Protein AF-A0A4R1F6V7-F1 (afdb_monomer_lite)

Structure (mmCIF, N/CA/C/O backbone):
data_AF-A0A4R1F6V7-F1
#
_entry.id   AF-A0A4R1F6V7-F1
#
loop_
_atom_site.group_PDB
_atom_site.id
_atom_site.type_symbol
_atom_site.label_atom_id
_atom_site.label_alt_id
_atom_site.label_comp_id
_atom_site.label_asym_id
_atom_site.label_entity_id
_atom_site.label_seq_id
_atom_site.pdbx_PDB_ins_code
_atom_site.Cartn_x
_atom_site.Cartn_y
_atom_site.Cartn_z
_atom_site.occupancy
_atom_site.B_iso_or_equiv
_atom_site.auth_seq_id
_atom_site.auth_comp_id
_atom_site.auth_asym_id
_atom_site.auth_atom_id
_atom_site.pdbx_PDB_model_num
ATOM 1 N N . MET A 1 1 ? 15.660 8.273 30.132 1.00 35.09 1 MET A N 1
ATOM 2 C CA . MET A 1 1 ? 15.508 7.240 29.086 1.00 35.09 1 MET A CA 1
ATOM 3 C C . MET A 1 1 ? 15.402 7.976 27.773 1.00 35.09 1 MET A C 1
ATOM 5 O O . MET A 1 1 ? 14.348 8.521 27.477 1.00 35.09 1 MET A O 1
ATOM 9 N N . ASP A 1 2 ? 16.526 8.106 27.080 1.00 32.94 2 ASP A N 1
ATOM 10 C CA . ASP A 1 2 ? 16.601 8.809 25.805 1.00 32.94 2 ASP A CA 1
ATOM 11 C C . ASP A 1 2 ? 16.110 7.841 24.725 1.00 32.94 2 ASP A C 1
ATOM 13 O O . ASP A 1 2 ? 16.781 6.854 24.417 1.00 32.94 2 ASP A O 1
ATOM 17 N N . ALA A 1 3 ? 14.893 8.046 24.222 1.00 36.78 3 ALA A N 1
ATOM 18 C CA . ALA A 1 3 ? 14.417 7.301 23.066 1.00 36.78 3 ALA A CA 1
ATOM 19 C C . ALA A 1 3 ? 15.151 7.880 21.857 1.00 36.78 3 ALA A C 1
ATOM 21 O O . ALA A 1 3 ? 14.709 8.860 21.259 1.00 36.78 3 ALA A O 1
ATOM 22 N N . THR A 1 4 ? 16.319 7.322 21.541 1.00 39.28 4 THR A N 1
ATOM 23 C CA . THR A 1 4 ? 17.057 7.677 20.333 1.00 39.28 4 THR A CA 1
ATOM 24 C C . THR A 1 4 ? 16.122 7.402 19.162 1.00 39.28 4 THR A C 1
ATOM 26 O O . THR A 1 4 ? 15.809 6.250 18.864 1.00 39.28 4 THR A O 1
ATOM 29 N N . CYS A 1 5 ? 15.602 8.469 18.551 1.00 43.75 5 CYS A N 1
ATOM 30 C CA . CYS A 1 5 ? 14.766 8.395 17.363 1.00 43.75 5 CYS A CA 1
ATOM 31 C C . CYS A 1 5 ? 15.636 7.828 16.238 1.00 43.75 5 CYS A C 1
ATOM 33 O O . CYS A 1 5 ? 16.371 8.556 15.569 1.00 43.75 5 CYS A O 1
ATOM 35 N N . ARG A 1 6 ? 15.651 6.499 16.110 1.00 63.41 6 ARG A N 1
ATOM 36 C CA . ARG A 1 6 ? 16.383 5.818 15.053 1.00 63.41 6 ARG A CA 1
ATOM 37 C C . ARG A 1 6 ? 15.652 6.104 13.750 1.00 63.41 6 ARG A C 1
ATOM 39 O O . ARG A 1 6 ? 14.491 5.740 13.590 1.00 63.41 6 ARG A O 1
ATOM 46 N N . ILE A 1 7 ? 16.347 6.773 12.839 1.00 64.31 7 ILE A N 1
ATOM 47 C CA . ILE A 1 7 ? 15.926 6.863 11.446 1.00 64.31 7 ILE A CA 1
ATOM 48 C C . ILE A 1 7 ? 16.080 5.458 10.858 1.00 64.31 7 ILE A C 1
ATOM 50 O O . ILE A 1 7 ? 17.129 4.832 11.018 1.00 64.31 7 ILE A O 1
ATOM 54 N N . PHE A 1 8 ? 15.015 4.959 10.248 1.00 73.00 8 PHE A N 1
ATOM 55 C CA . PHE A 1 8 ? 14.956 3.667 9.587 1.00 73.00 8 PHE A CA 1
ATOM 56 C C . PHE A 1 8 ? 15.413 3.806 8.134 1.00 73.00 8 PHE A C 1
ATOM 58 O O . PHE A 1 8 ? 15.034 4.747 7.429 1.00 73.00 8 PHE A O 1
ATOM 65 N N . GLU A 1 9 ? 16.211 2.846 7.681 1.00 79.94 9 GLU A N 1
ATOM 66 C CA . GLU A 1 9 ? 16.545 2.682 6.272 1.00 79.94 9 GLU A CA 1
ATOM 67 C C . GLU A 1 9 ? 15.402 1.969 5.535 1.00 79.94 9 GLU A C 1
ATOM 69 O O . GLU A 1 9 ? 14.543 1.319 6.135 1.00 79.94 9 GLU A O 1
ATOM 74 N N . LYS A 1 10 ? 15.385 2.049 4.201 1.00 81.00 10 LYS A N 1
ATOM 75 C CA . LYS A 1 10 ? 14.340 1.401 3.382 1.00 81.00 10 LYS A CA 1
ATOM 76 C C . LYS A 1 10 ? 14.256 -0.114 3.616 1.00 81.00 10 LYS A C 1
ATOM 78 O O . LYS A 1 10 ? 13.162 -0.677 3.596 1.00 81.00 10 LYS A O 1
ATOM 83 N N . GLU A 1 11 ? 15.398 -0.750 3.880 1.00 79.88 11 GLU A N 1
ATOM 84 C CA . GLU A 1 11 ? 15.507 -2.182 4.189 1.00 79.88 11 GLU A CA 1
ATOM 85 C C . GLU A 1 11 ? 14.877 -2.538 5.546 1.00 79.88 11 GLU A C 1
ATOM 87 O O . GLU A 1 11 ? 14.295 -3.613 5.708 1.00 79.88 11 GLU A O 1
ATOM 92 N N . ASP A 1 12 ? 14.910 -1.619 6.518 1.00 82.75 12 ASP A N 1
ATOM 93 C CA . ASP A 1 12 ? 14.277 -1.837 7.821 1.00 82.75 12 ASP A CA 1
ATOM 94 C C . ASP A 1 12 ? 12.752 -1.980 7.678 1.00 82.75 12 ASP A C 1
ATOM 96 O O . ASP A 1 12 ? 12.123 -2.744 8.414 1.00 82.75 12 ASP A O 1
ATOM 100 N N . ILE A 1 13 ? 12.146 -1.303 6.694 1.00 81.94 13 ILE A N 1
ATOM 101 C CA . ILE A 1 13 ? 10.714 -1.430 6.388 1.00 81.94 13 ILE A CA 1
ATOM 102 C C . ILE A 1 13 ? 10.394 -2.802 5.798 1.00 81.94 13 ILE A C 1
ATOM 104 O O . ILE A 1 13 ? 9.411 -3.420 6.202 1.00 81.94 13 ILE A O 1
ATOM 108 N N . ILE A 1 14 ? 11.238 -3.320 4.904 1.00 81.81 14 ILE A N 1
ATOM 109 C CA . ILE A 1 14 ? 11.067 -4.660 4.321 1.00 81.81 14 ILE A CA 1
ATOM 110 C C . ILE A 1 14 ? 11.144 -5.727 5.421 1.00 81.81 14 ILE A C 1
ATOM 112 O O . ILE A 1 14 ? 10.286 -6.611 5.502 1.00 81.81 14 ILE A O 1
ATOM 116 N N . ASN A 1 15 ? 12.117 -5.607 6.326 1.00 83.19 15 ASN A N 1
ATOM 117 C CA . ASN A 1 15 ? 12.223 -6.489 7.487 1.00 83.19 15 ASN A CA 1
ATOM 118 C C . ASN A 1 15 ? 11.015 -6.357 8.422 1.00 83.19 15 ASN A C 1
ATOM 120 O O . ASN A 1 15 ? 10.478 -7.366 8.877 1.00 83.19 15 ASN A O 1
ATOM 124 N N . THR A 1 16 ? 10.537 -5.133 8.658 1.00 82.44 16 THR A N 1
ATOM 125 C CA . THR A 1 16 ? 9.336 -4.884 9.466 1.00 82.44 16 THR A CA 1
ATOM 126 C C . THR A 1 16 ? 8.110 -5.555 8.855 1.00 82.44 16 THR A C 1
ATOM 128 O O . THR A 1 16 ? 7.382 -6.230 9.576 1.00 82.44 16 THR A O 1
ATOM 131 N N . ILE A 1 17 ? 7.910 -5.447 7.538 1.00 83.06 17 ILE A N 1
ATOM 132 C CA . ILE A 1 17 ? 6.831 -6.135 6.814 1.00 83.06 17 ILE A CA 1
ATOM 133 C C . ILE A 1 17 ? 6.923 -7.647 7.033 1.00 83.06 17 ILE A C 1
ATOM 135 O O . ILE A 1 17 ? 5.930 -8.272 7.399 1.00 83.06 17 ILE A O 1
ATOM 139 N N . ARG A 1 18 ? 8.116 -8.233 6.864 1.00 83.06 18 ARG A N 1
ATOM 140 C CA . ARG A 1 18 ? 8.338 -9.675 7.040 1.00 83.06 18 ARG A CA 1
ATOM 141 C C . ARG A 1 18 ? 8.042 -10.154 8.463 1.00 83.06 18 ARG A C 1
ATOM 143 O O . ARG A 1 18 ? 7.567 -11.274 8.637 1.00 83.06 18 ARG A O 1
ATOM 150 N N . LEU A 1 19 ? 8.380 -9.358 9.475 1.00 83.88 19 LEU A N 1
ATOM 151 C CA . LEU A 1 19 ? 8.118 -9.694 10.876 1.00 83.88 19 LEU A CA 1
ATOM 152 C C . LEU A 1 19 ? 6.629 -9.531 11.205 1.00 83.88 19 LEU A C 1
ATOM 154 O O . LEU A 1 19 ? 6.020 -10.435 11.769 1.00 83.88 19 LEU A O 1
ATOM 158 N N . LYS A 1 20 ? 6.024 -8.412 10.793 1.00 80.12 20 LYS A N 1
ATOM 159 C CA . LYS A 1 20 ? 4.621 -8.078 11.068 1.00 80.12 20 LYS A CA 1
ATOM 160 C C . LYS A 1 20 ? 3.625 -8.978 10.350 1.00 80.12 20 LYS A C 1
ATOM 162 O O . LYS A 1 20 ? 2.519 -9.154 10.847 1.00 80.12 20 LYS A O 1
ATOM 167 N N . SER A 1 21 ? 3.984 -9.552 9.206 1.00 76.25 21 SER A N 1
ATOM 168 C CA . SER A 1 21 ? 3.109 -10.484 8.490 1.00 76.25 21 SER A CA 1
ATOM 169 C C . SER A 1 21 ? 2.986 -11.853 9.163 1.00 76.25 21 SER A C 1
ATOM 171 O O . SER A 1 21 ? 2.119 -12.627 8.787 1.00 76.25 21 SER A O 1
ATOM 173 N N . GLN A 1 22 ? 3.854 -12.168 10.131 1.00 76.75 22 GLN A N 1
ATOM 174 C CA . GLN A 1 22 ? 3.782 -13.405 10.920 1.00 76.75 22 GLN A CA 1
ATOM 175 C C . GLN A 1 22 ? 2.883 -13.260 12.160 1.00 76.75 22 GLN A C 1
ATOM 177 O O . GLN A 1 22 ? 2.571 -14.252 12.816 1.00 76.75 22 GLN A O 1
ATOM 182 N N . GLU A 1 23 ? 2.486 -12.032 12.506 1.00 76.75 23 GLU A N 1
ATOM 183 C CA . GLU A 1 23 ? 1.484 -11.762 13.540 1.00 76.75 23 GLU A CA 1
ATOM 184 C C . GLU A 1 23 ? 0.069 -12.050 12.999 1.00 76.75 23 GLU A C 1
ATOM 186 O O . GLU A 1 23 ? -0.117 -12.339 11.817 1.00 76.75 23 GLU A O 1
ATOM 191 N N . ALA A 1 24 ? -0.962 -11.957 13.848 1.00 73.19 24 ALA A N 1
ATOM 192 C CA . ALA A 1 24 ? -2.345 -12.058 13.382 1.00 73.19 24 ALA A CA 1
ATOM 193 C C . ALA A 1 24 ? -2.593 -11.044 12.250 1.00 73.19 24 ALA A C 1
ATOM 195 O O . ALA A 1 24 ? -2.463 -9.838 12.465 1.00 73.19 24 ALA A O 1
ATOM 196 N N . VAL A 1 25 ? -2.964 -11.533 11.062 1.00 75.12 25 VAL A N 1
ATOM 197 C CA . VAL A 1 25 ? -3.042 -10.742 9.820 1.00 75.12 25 VAL A CA 1
ATOM 198 C C . VAL A 1 25 ? -3.883 -9.471 9.984 1.00 75.12 25 VAL A C 1
ATOM 200 O O . VAL A 1 25 ? -3.504 -8.408 9.497 1.00 75.12 25 VAL A O 1
ATOM 203 N N . SER A 1 26 ? -4.974 -9.542 10.754 1.00 71.19 26 SER A N 1
ATOM 204 C CA . SER A 1 26 ? -5.857 -8.407 11.064 1.00 71.19 26 SER A CA 1
ATOM 205 C C . SER A 1 26 ? -5.175 -7.243 11.797 1.00 71.19 26 SER A C 1
ATOM 207 O O . SER A 1 26 ? -5.703 -6.135 11.800 1.00 71.19 26 SER A O 1
ATOM 209 N N . ASN A 1 27 ? -4.019 -7.483 12.418 1.00 76.38 27 ASN A N 1
ATOM 210 C CA . ASN A 1 27 ? -3.252 -6.498 13.181 1.00 76.38 27 ASN A CA 1
ATOM 211 C C . ASN A 1 27 ? -2.012 -6.003 12.421 1.00 76.38 27 ASN A C 1
ATOM 213 O O . ASN A 1 27 ? -1.231 -5.222 12.967 1.00 76.38 27 ASN A O 1
ATOM 217 N N . CYS A 1 28 ? -1.810 -6.442 11.174 1.00 81.31 28 CYS A N 1
ATOM 218 C CA . CYS A 1 28 ? -0.660 -6.033 10.383 1.00 81.31 28 CYS A CA 1
ATOM 219 C C . CYS A 1 28 ? -0.801 -4.559 9.975 1.00 81.31 28 CYS A C 1
ATOM 221 O O . CYS A 1 28 ? -1.597 -4.216 9.098 1.00 81.31 28 CYS A O 1
ATOM 223 N N . GLN A 1 29 ? -0.037 -3.690 10.640 1.00 85.81 29 GLN A N 1
ATOM 224 C CA . GLN A 1 29 ? 0.059 -2.264 10.340 1.00 85.81 29 GLN A CA 1
ATOM 225 C C . GLN A 1 29 ? 1.533 -1.853 10.321 1.00 85.81 29 GLN A C 1
ATOM 227 O O . GLN A 1 29 ? 2.265 -2.094 11.284 1.00 85.81 29 GLN A O 1
ATOM 232 N N . ILE A 1 30 ? 1.971 -1.223 9.232 1.00 89.81 30 ILE A N 1
ATOM 233 C CA . ILE A 1 30 ? 3.326 -0.685 9.082 1.00 89.81 30 ILE A CA 1
ATOM 234 C C . ILE A 1 30 ? 3.232 0.818 8.844 1.00 89.81 30 ILE A C 1
ATOM 236 O O . ILE A 1 30 ? 2.652 1.264 7.856 1.00 89.81 30 ILE A O 1
ATOM 240 N N . LEU A 1 31 ? 3.826 1.603 9.743 1.00 90.44 31 LEU A N 1
ATOM 241 C CA . LEU A 1 31 ? 3.921 3.051 9.592 1.00 90.44 31 LEU A CA 1
ATOM 242 C C . LEU A 1 31 ? 5.027 3.409 8.595 1.00 90.44 31 LEU A C 1
ATOM 244 O O . LEU A 1 31 ? 6.194 3.089 8.807 1.00 90.44 31 LEU A O 1
ATOM 248 N N . ILE A 1 32 ? 4.663 4.152 7.556 1.00 90.12 32 ILE A N 1
ATOM 249 C CA . ILE A 1 32 ? 5.593 4.821 6.651 1.00 90.12 32 ILE A CA 1
ATOM 250 C C . ILE A 1 32 ? 5.531 6.310 6.968 1.00 90.12 32 ILE A C 1
ATOM 252 O O . ILE A 1 32 ? 4.526 6.975 6.705 1.00 90.12 32 ILE A O 1
ATOM 256 N N . SER A 1 33 ? 6.618 6.835 7.527 1.00 89.31 33 SER A N 1
ATOM 257 C CA . SER A 1 33 ? 6.716 8.243 7.896 1.00 89.31 33 SER A CA 1
ATOM 258 C C . SER A 1 33 ? 8.007 8.851 7.371 1.00 89.31 33 SER A C 1
ATOM 260 O O . SER A 1 33 ? 9.088 8.346 7.663 1.00 89.31 33 SER A O 1
ATOM 262 N N . ALA A 1 34 ? 7.913 9.979 6.671 1.00 86.75 34 ALA A N 1
ATOM 263 C CA . ALA A 1 34 ? 9.064 10.762 6.220 1.00 86.75 34 ALA A CA 1
ATOM 264 C C . ALA A 1 34 ? 9.888 11.33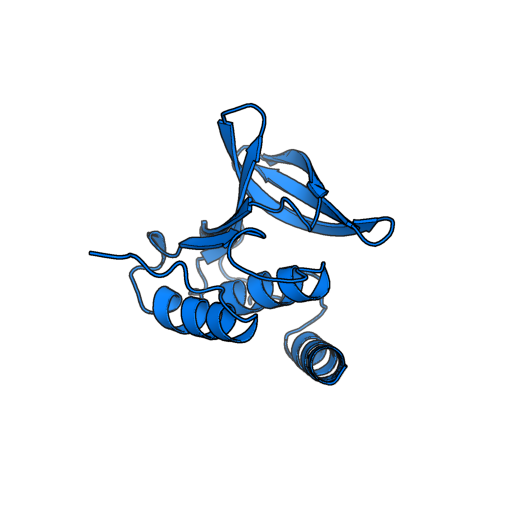9 7.388 1.00 86.75 34 ALA A C 1
ATOM 266 O O . ALA A 1 34 ? 11.045 11.712 7.219 1.00 86.75 34 ALA A O 1
ATOM 267 N N . LYS A 1 35 ? 9.318 11.362 8.603 1.00 86.56 35 LYS A N 1
ATOM 268 C CA . LYS A 1 35 ? 10.056 11.665 9.842 1.00 86.56 35 LYS A CA 1
ATOM 269 C C . LYS A 1 35 ? 11.005 10.540 10.256 1.00 86.56 35 LYS A C 1
ATOM 271 O O . LYS A 1 35 ? 11.958 10.786 10.985 1.00 86.56 35 LYS A O 1
ATOM 276 N N . LEU A 1 36 ? 10.703 9.316 9.833 1.00 84.06 36 LEU A N 1
ATOM 277 C CA . LEU A 1 36 ? 11.407 8.100 10.217 1.00 84.06 36 LEU A CA 1
ATOM 278 C C . LEU A 1 36 ? 12.251 7.534 9.073 1.00 84.06 36 LEU A C 1
ATOM 280 O O . LEU A 1 36 ? 13.237 6.874 9.357 1.00 84.06 36 LEU A O 1
ATOM 284 N N . ILE A 1 37 ? 11.894 7.792 7.812 1.00 84.44 37 ILE A N 1
ATOM 285 C CA . ILE A 1 37 ? 12.539 7.218 6.624 1.00 84.44 37 ILE A CA 1
ATOM 286 C C . ILE A 1 37 ? 12.964 8.352 5.692 1.00 84.44 37 ILE A C 1
ATOM 288 O O . ILE A 1 37 ? 12.150 9.196 5.309 1.00 84.44 37 ILE A O 1
ATOM 292 N N . LYS A 1 38 ? 14.238 8.370 5.293 1.00 78.81 38 LYS A N 1
ATOM 293 C CA . LYS A 1 38 ? 14.770 9.398 4.388 1.00 78.81 38 LYS A CA 1
ATOM 294 C C . LYS A 1 38 ? 14.435 9.098 2.925 1.00 78.81 38 LYS A C 1
ATOM 296 O O . LYS A 1 38 ? 14.490 7.953 2.489 1.00 78.81 38 LYS A O 1
ATOM 301 N N . ASN A 1 39 ? 14.182 10.160 2.155 1.00 80.75 39 ASN A N 1
ATOM 302 C CA . ASN A 1 39 ? 14.103 10.139 0.686 1.00 80.75 39 ASN A CA 1
ATOM 303 C C . ASN A 1 39 ? 13.122 9.099 0.113 1.00 80.75 39 ASN A C 1
ATOM 305 O O . ASN A 1 39 ? 13.444 8.400 -0.850 1.00 80.75 39 ASN A O 1
ATOM 309 N N . ILE A 1 40 ? 11.929 9.007 0.708 1.00 85.56 40 ILE A N 1
ATOM 310 C CA . ILE A 1 40 ? 10.852 8.150 0.205 1.00 85.56 40 ILE A CA 1
ATOM 311 C C . ILE A 1 40 ? 10.445 8.617 -1.198 1.00 85.56 40 ILE A C 1
ATOM 313 O O . ILE A 1 40 ? 10.141 9.792 -1.403 1.00 85.56 40 ILE A O 1
ATOM 317 N N . ASN A 1 41 ? 10.388 7.695 -2.153 1.00 83.94 41 ASN A N 1
ATOM 318 C CA . ASN A 1 41 ? 9.844 7.932 -3.487 1.00 83.94 41 ASN A CA 1
ATOM 319 C C . ASN A 1 41 ? 8.677 6.972 -3.799 1.00 83.94 41 ASN A C 1
ATOM 321 O O . ASN A 1 41 ? 8.290 6.132 -2.986 1.00 83.94 41 ASN A O 1
ATOM 325 N N . ASN A 1 42 ? 8.073 7.113 -4.979 1.00 83.12 42 ASN A N 1
ATOM 326 C CA . ASN A 1 42 ? 6.949 6.271 -5.396 1.00 83.12 42 ASN A CA 1
ATOM 327 C C . ASN A 1 42 ? 7.338 4.793 -5.562 1.00 83.12 42 ASN A C 1
ATOM 329 O O . ASN A 1 42 ? 6.534 3.922 -5.241 1.00 83.12 42 ASN A O 1
ATOM 333 N N . THR A 1 43 ? 8.548 4.511 -6.048 1.00 87.00 43 THR A N 1
ATOM 334 C CA . THR A 1 43 ? 9.053 3.145 -6.217 1.00 87.00 43 THR A CA 1
ATOM 335 C C . THR A 1 43 ? 9.143 2.431 -4.875 1.00 87.00 43 THR A C 1
ATOM 337 O O . THR A 1 43 ? 8.694 1.293 -4.772 1.00 87.00 43 THR A O 1
ATOM 340 N N . ASP A 1 44 ? 9.628 3.113 -3.834 1.00 88.94 44 ASP A N 1
ATOM 341 C CA . ASP A 1 44 ? 9.699 2.561 -2.478 1.00 88.94 44 ASP A CA 1
ATOM 342 C C . ASP A 1 44 ? 8.306 2.175 -1.970 1.00 88.94 44 ASP A C 1
ATOM 344 O O . ASP A 1 44 ? 8.082 1.051 -1.526 1.00 88.94 44 ASP A O 1
ATOM 348 N N . VAL A 1 45 ? 7.336 3.083 -2.115 1.00 90.12 45 VAL A N 1
ATOM 349 C CA . VAL A 1 45 ? 5.952 2.852 -1.683 1.00 90.12 45 VAL A CA 1
ATOM 350 C C . VAL A 1 45 ? 5.330 1.669 -2.428 1.00 90.12 45 VAL A C 1
ATOM 352 O O . VAL A 1 45 ? 4.722 0.805 -1.799 1.00 90.12 45 VAL A O 1
ATOM 355 N N . VAL A 1 46 ? 5.518 1.579 -3.748 1.00 91.50 46 VAL A N 1
ATOM 356 C CA . VAL A 1 46 ? 5.029 0.449 -4.559 1.00 91.50 46 VAL A CA 1
ATOM 357 C C . VAL A 1 46 ? 5.697 -0.866 -4.153 1.00 91.50 46 VAL A C 1
ATOM 359 O O . VAL A 1 46 ? 5.031 -1.905 -4.122 1.00 91.50 46 VAL A O 1
ATOM 362 N N . VAL A 1 47 ? 6.991 -0.843 -3.822 1.00 91.81 47 VAL A N 1
ATOM 363 C CA . VAL A 1 47 ? 7.706 -2.017 -3.313 1.00 91.81 47 VAL A CA 1
ATOM 364 C C . VAL A 1 47 ? 7.112 -2.469 -1.985 1.00 91.81 47 VAL A C 1
ATOM 366 O O . VAL A 1 47 ? 6.753 -3.638 -1.874 1.00 91.81 47 VAL A O 1
ATOM 369 N N . TRP A 1 48 ? 6.941 -1.564 -1.021 1.00 93.06 48 TRP A N 1
ATOM 370 C CA . TRP A 1 48 ? 6.411 -1.897 0.303 1.00 93.06 48 TRP A CA 1
ATOM 371 C C . TRP A 1 48 ? 4.959 -2.384 0.258 1.00 93.06 48 TRP A C 1
ATOM 373 O O . TRP A 1 48 ? 4.612 -3.327 0.966 1.00 93.06 48 TRP A O 1
ATOM 383 N N . ILE A 1 49 ? 4.122 -1.805 -0.611 1.00 93.94 49 ILE A N 1
ATOM 384 C CA . I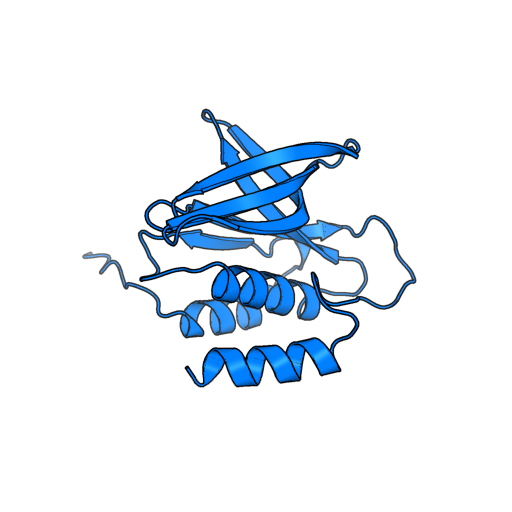LE A 1 49 ? 2.752 -2.287 -0.850 1.00 93.94 49 ILE A CA 1
ATOM 385 C C . ILE A 1 49 ? 2.773 -3.726 -1.352 1.00 93.94 49 ILE A C 1
ATOM 387 O O . ILE A 1 49 ? 2.047 -4.561 -0.826 1.00 93.94 49 ILE A O 1
ATOM 391 N N . ASN A 1 50 ? 3.595 -4.025 -2.360 1.00 94.56 50 ASN A N 1
ATOM 392 C CA . ASN A 1 50 ? 3.655 -5.362 -2.945 1.00 94.56 50 ASN A CA 1
ATOM 393 C C . ASN A 1 50 ? 4.286 -6.393 -2.005 1.00 94.56 50 ASN A C 1
ATOM 395 O O . ASN A 1 50 ? 3.830 -7.535 -1.967 1.00 94.56 50 ASN A O 1
ATOM 399 N N . ASP A 1 51 ? 5.291 -5.997 -1.224 1.00 92.44 51 ASP A N 1
ATOM 400 C CA . ASP A 1 51 ? 5.899 -6.859 -0.213 1.00 92.44 51 ASP A CA 1
ATOM 401 C C . ASP A 1 51 ? 4.903 -7.205 0.894 1.00 92.44 51 ASP A C 1
ATOM 403 O O . ASP A 1 51 ? 4.809 -8.374 1.268 1.00 92.44 51 ASP A O 1
ATOM 407 N N . LEU A 1 52 ? 4.109 -6.232 1.358 1.00 93.25 52 LEU A N 1
ATOM 408 C CA . LEU A 1 52 ? 3.003 -6.511 2.270 1.00 93.25 52 LEU A CA 1
ATOM 409 C C . LEU A 1 52 ? 1.941 -7.377 1.584 1.00 93.25 52 LEU A C 1
ATOM 411 O O . LEU A 1 52 ? 1.552 -8.407 2.110 1.00 93.25 52 LEU A O 1
ATOM 415 N N . HIS A 1 53 ? 1.491 -7.014 0.383 1.00 93.38 53 HIS A N 1
ATOM 416 C CA . HIS A 1 53 ? 0.434 -7.745 -0.322 1.00 93.38 53 HIS A CA 1
ATOM 417 C C . HIS A 1 53 ? 0.759 -9.237 -0.481 1.00 93.38 53 HIS A C 1
ATOM 419 O O . HIS A 1 53 ? -0.111 -10.094 -0.293 1.00 93.38 53 HIS A O 1
ATOM 425 N N . LYS A 1 54 ? 2.026 -9.529 -0.792 1.00 92.44 54 LYS A N 1
ATOM 426 C CA . LYS A 1 54 ? 2.561 -10.880 -0.943 1.00 92.44 54 LYS A CA 1
ATOM 427 C C . LYS A 1 54 ? 2.714 -11.627 0.380 1.00 92.44 54 LYS A C 1
ATOM 429 O O . LYS A 1 54 ? 2.629 -12.849 0.376 1.00 92.44 54 LYS A O 1
ATOM 434 N N . SER A 1 55 ? 3.010 -10.924 1.472 1.00 90.38 55 SER A N 1
ATOM 435 C CA . SER A 1 55 ? 3.225 -11.549 2.779 1.00 90.38 55 SER A CA 1
ATOM 436 C C . SER A 1 55 ? 1.925 -11.903 3.503 1.00 90.38 55 SER A C 1
ATOM 438 O O . SER A 1 55 ? 1.954 -12.714 4.422 1.00 90.38 55 SER A O 1
ATOM 440 N N . LEU A 1 56 ? 0.803 -11.313 3.086 1.00 90.88 56 LEU A N 1
ATOM 441 C CA . LEU A 1 56 ? -0.533 -11.605 3.600 1.00 90.88 56 LEU A CA 1
ATOM 442 C C . LEU A 1 56 ? -1.097 -12.919 3.031 1.00 90.88 56 LEU A C 1
ATOM 444 O O . LEU A 1 56 ? -0.816 -13.279 1.885 1.00 90.88 56 LEU A O 1
ATOM 448 N N . ASP A 1 57 ? -2.007 -13.549 3.772 1.00 89.88 57 ASP A N 1
ATOM 449 C CA . ASP A 1 57 ? -2.775 -14.718 3.319 1.00 89.88 57 ASP A CA 1
ATOM 450 C C . ASP A 1 57 ? -3.753 -14.382 2.184 1.00 89.88 57 ASP A C 1
ATOM 452 O O . ASP A 1 57 ? -4.100 -13.217 1.963 1.00 89.88 57 ASP A O 1
ATOM 456 N N . ASP A 1 58 ? -4.238 -15.407 1.479 1.00 89.06 58 ASP A N 1
ATOM 457 C CA . ASP A 1 58 ? -5.077 -15.277 0.279 1.00 89.06 58 ASP A CA 1
ATOM 458 C C . ASP A 1 58 ? -6.400 -14.533 0.480 1.00 89.06 58 ASP A C 1
ATOM 460 O O . ASP A 1 58 ? -6.954 -14.059 -0.509 1.00 89.06 58 ASP A O 1
ATOM 464 N N . ASP A 1 59 ? -6.860 -14.355 1.718 1.00 90.44 59 ASP A N 1
ATOM 465 C CA . ASP A 1 59 ? -8.072 -13.603 2.068 1.00 90.44 59 ASP A CA 1
ATOM 466 C C . ASP A 1 59 ? -7.830 -12.103 2.289 1.00 90.44 59 ASP A C 1
ATOM 468 O O . ASP A 1 59 ? -8.786 -11.344 2.457 1.00 90.44 59 ASP A O 1
ATOM 472 N N . TYR A 1 60 ? -6.571 -11.655 2.292 1.00 92.19 60 TYR A N 1
ATOM 473 C CA . TYR A 1 60 ? -6.196 -10.275 2.603 1.00 92.19 60 TYR A CA 1
ATOM 474 C C . TYR A 1 60 ? -5.377 -9.617 1.492 1.00 92.19 60 TYR A C 1
ATOM 476 O O . TYR A 1 60 ? -4.613 -10.262 0.780 1.00 92.19 60 TYR A O 1
ATOM 484 N N . GLU A 1 61 ? -5.526 -8.307 1.338 1.00 93.06 61 GLU A N 1
ATOM 485 C CA . GLU A 1 61 ? -4.745 -7.467 0.437 1.00 93.06 61 GLU A CA 1
ATOM 486 C C . GLU A 1 61 ? -4.180 -6.242 1.157 1.00 93.06 61 GLU A C 1
ATOM 488 O O . GLU A 1 61 ? -4.609 -5.892 2.256 1.00 93.06 61 GLU A O 1
ATOM 493 N N . ALA A 1 62 ? -3.181 -5.602 0.547 1.00 94.44 62 ALA A N 1
ATOM 494 C CA . ALA A 1 62 ? -2.573 -4.414 1.119 1.00 94.44 62 ALA A CA 1
ATOM 495 C C . ALA A 1 62 ? -3.484 -3.211 0.853 1.00 94.44 62 ALA A C 1
ATOM 497 O O . ALA A 1 62 ? -3.829 -2.915 -0.291 1.00 94.44 62 ALA A O 1
ATOM 498 N N . GLY A 1 63 ? -3.852 -2.513 1.918 1.00 95.44 63 GLY A N 1
ATOM 499 C CA . GLY A 1 63 ? -4.530 -1.228 1.878 1.00 95.44 63 GLY A CA 1
ATOM 500 C C . GLY A 1 63 ? -3.660 -0.116 2.440 1.00 95.44 63 GLY A C 1
ATOM 501 O O . GLY A 1 63 ? -2.571 -0.348 2.974 1.00 95.44 63 GLY A O 1
ATOM 502 N N . ILE A 1 64 ? -4.177 1.106 2.348 1.00 95.88 64 ILE A N 1
ATOM 503 C CA . ILE A 1 64 ? -3.560 2.285 2.949 1.00 95.88 64 ILE A CA 1
ATOM 504 C C . ILE A 1 64 ? -4.539 2.928 3.922 1.00 95.88 64 ILE A C 1
ATOM 506 O O . ILE A 1 64 ? -5.719 3.104 3.618 1.00 95.88 64 ILE A O 1
ATOM 510 N N . GLN A 1 65 ? -4.012 3.341 5.070 1.00 96.12 65 GLN A N 1
ATOM 511 C CA . GLN A 1 65 ? -4.629 4.348 5.915 1.00 96.12 65 GLN A CA 1
ATOM 512 C C . GLN A 1 65 ? -3.833 5.656 5.825 1.00 96.12 65 GLN A C 1
ATOM 514 O O . GLN A 1 65 ? -2.613 5.682 6.001 1.00 96.12 65 GLN A O 1
ATOM 519 N N . ILE A 1 66 ? -4.536 6.747 5.524 1.00 94.81 66 ILE A N 1
ATOM 520 C CA . ILE A 1 66 ? -3.990 8.102 5.407 1.00 94.81 66 ILE A CA 1
ATOM 521 C C . ILE A 1 66 ? -4.766 9.046 6.315 1.00 94.81 66 ILE A C 1
ATOM 523 O O . ILE A 1 66 ? -5.994 9.034 6.336 1.00 94.81 66 ILE A O 1
ATOM 527 N N . GLU A 1 67 ? -4.043 9.941 6.981 1.00 90.62 67 GLU A N 1
ATOM 528 C CA . GLU A 1 67 ? -4.654 11.090 7.639 1.00 90.62 67 GLU A CA 1
ATOM 529 C C . GLU A 1 67 ? -5.023 12.162 6.598 1.00 90.62 67 GLU A C 1
ATOM 531 O O . GLU A 1 67 ? -4.213 12.545 5.742 1.00 90.62 67 GLU A O 1
ATOM 536 N N . HIS A 1 68 ? -6.256 12.654 6.665 1.00 87.19 68 HIS A N 1
ATOM 537 C CA . HIS A 1 68 ? -6.736 13.794 5.898 1.00 87.19 68 HIS A CA 1
ATOM 538 C C . HIS A 1 68 ? -7.730 14.621 6.726 1.00 87.19 68 HIS A C 1
ATOM 540 O O . HIS A 1 68 ? -8.788 14.124 7.112 1.00 87.19 68 HIS A O 1
ATOM 546 N N . GLN A 1 69 ? -7.413 15.902 6.952 1.00 86.69 69 GLN A N 1
ATOM 547 C CA . GLN A 1 69 ? -8.268 16.864 7.667 1.00 86.69 69 GLN A CA 1
ATOM 548 C C . GLN A 1 69 ? -8.688 16.398 9.076 1.00 86.69 69 GLN A C 1
ATOM 550 O O . GLN A 1 69 ? -9.845 16.524 9.478 1.00 86.69 69 GLN A O 1
ATOM 555 N N . GLY A 1 70 ? -7.749 15.829 9.827 1.00 86.81 70 GLY A N 1
ATOM 556 C CA . GLY A 1 70 ? -7.953 15.306 11.177 1.00 86.81 70 GLY A CA 1
ATOM 557 C C . GLY A 1 70 ? -8.653 13.947 11.225 1.00 86.81 70 GLY A C 1
ATOM 558 O O . GLY A 1 70 ? -8.987 13.478 12.311 1.00 86.81 70 GLY A O 1
ATOM 559 N N . LYS A 1 71 ? -8.896 13.305 10.076 1.00 91.00 71 LYS A N 1
ATOM 560 C CA . LYS A 1 71 ? -9.576 12.007 9.986 1.00 91.00 71 LYS A CA 1
ATOM 561 C C . LYS A 1 71 ? -8.664 10.962 9.368 1.00 91.00 71 LYS A C 1
ATOM 563 O O . LYS A 1 71 ? -7.951 11.241 8.411 1.00 91.00 71 LYS A O 1
ATOM 568 N N . GLN A 1 72 ? -8.735 9.740 9.884 1.00 94.06 72 GLN A N 1
ATOM 569 C CA . GLN A 1 72 ? -8.110 8.589 9.241 1.00 94.06 72 GLN A CA 1
ATOM 570 C C . GLN A 1 72 ? -9.029 8.058 8.144 1.00 94.06 72 GLN A C 1
ATOM 572 O O . GLN A 1 72 ? -10.201 7.770 8.391 1.00 94.06 72 GLN A O 1
ATOM 577 N N . VAL A 1 73 ? -8.493 7.926 6.936 1.00 95.69 73 VAL A N 1
ATOM 578 C CA . VAL A 1 73 ? -9.189 7.358 5.783 1.00 95.69 73 VAL A CA 1
ATOM 579 C C . VAL A 1 73 ? -8.477 6.082 5.367 1.00 95.69 73 VAL A C 1
ATOM 581 O O . VAL A 1 73 ? -7.322 6.116 4.948 1.00 95.69 73 VAL A O 1
ATOM 584 N N . THR A 1 74 ? -9.190 4.965 5.474 1.00 96.88 74 THR A N 1
ATOM 585 C CA . THR A 1 74 ? -8.740 3.635 5.055 1.00 96.88 74 THR A CA 1
ATOM 586 C C . THR A 1 74 ? -9.330 3.290 3.691 1.00 96.88 74 THR A C 1
ATOM 588 O O . THR A 1 74 ? -10.545 3.380 3.511 1.00 96.88 74 THR A O 1
ATOM 591 N N . PHE A 1 75 ? -8.493 2.888 2.735 1.00 96.94 75 PHE A N 1
ATOM 592 C CA . PHE A 1 75 ? -8.923 2.582 1.372 1.00 96.94 75 PHE A CA 1
ATOM 593 C C . PHE A 1 75 ? -8.062 1.503 0.701 1.00 96.94 75 PHE A C 1
ATOM 595 O O . PHE A 1 75 ? -6.892 1.303 1.038 1.00 96.94 75 PHE A O 1
ATOM 602 N N . TYR A 1 76 ? -8.661 0.823 -0.275 1.00 95.94 76 TYR A N 1
ATOM 603 C CA . TYR A 1 76 ? -7.980 -0.081 -1.198 1.00 95.94 76 TYR A CA 1
ATOM 604 C C . TYR A 1 76 ? -7.323 0.729 -2.316 1.00 95.94 76 TYR A C 1
ATOM 606 O O . TYR A 1 76 ? -7.867 1.740 -2.767 1.00 95.94 76 TYR A O 1
ATOM 614 N N . ILE A 1 77 ? -6.154 0.289 -2.767 1.00 94.44 77 ILE A N 1
ATOM 615 C CA . ILE A 1 77 ? -5.286 1.057 -3.660 1.00 94.44 77 ILE A CA 1
ATOM 616 C C . ILE A 1 77 ? -5.592 0.679 -5.112 1.00 94.44 77 ILE A C 1
ATOM 618 O O . ILE A 1 77 ? -5.402 -0.469 -5.499 1.00 94.44 77 ILE A O 1
ATOM 622 N N . ASP A 1 78 ? -6.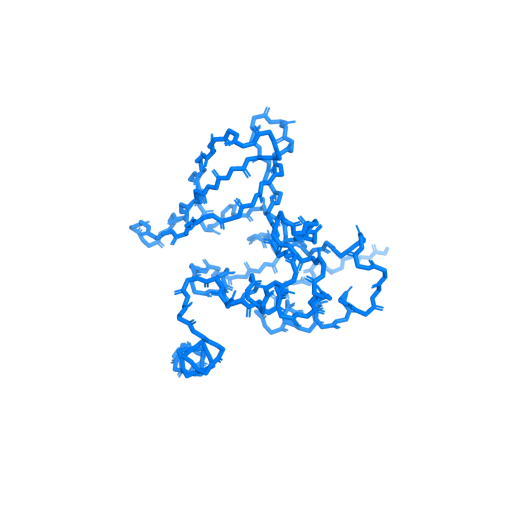002 1.651 -5.927 1.00 93.38 78 ASP A N 1
ATOM 623 C CA . ASP A 1 78 ? -6.252 1.436 -7.360 1.00 93.38 78 ASP A CA 1
ATOM 624 C C . ASP A 1 78 ? -5.082 1.928 -8.216 1.00 93.38 78 ASP A C 1
ATOM 626 O O . ASP A 1 78 ? -4.761 1.344 -9.249 1.00 93.38 78 ASP A O 1
ATOM 630 N N . HIS A 1 79 ? -4.445 3.033 -7.816 1.00 91.75 79 HIS A N 1
ATOM 631 C CA . HIS A 1 79 ? -3.358 3.631 -8.581 1.00 91.75 79 HIS A CA 1
ATOM 632 C C . HIS A 1 79 ? -2.458 4.519 -7.716 1.00 91.75 79 HIS A C 1
ATOM 634 O O . HIS A 1 79 ? -2.931 5.232 -6.827 1.00 91.75 79 HIS A O 1
ATOM 640 N N . ILE A 1 80 ? -1.158 4.511 -8.023 1.00 90.75 80 ILE A N 1
ATOM 641 C CA . ILE A 1 80 ? -0.163 5.412 -7.441 1.00 90.75 80 ILE A CA 1
ATOM 642 C C . ILE A 1 80 ? 0.629 6.055 -8.573 1.00 90.75 80 ILE A C 1
ATOM 644 O O . ILE A 1 80 ? 1.141 5.359 -9.447 1.00 90.75 80 ILE A O 1
ATOM 648 N N . ALA A 1 81 ? 0.751 7.380 -8.535 1.00 87.12 81 ALA A N 1
ATOM 649 C CA . ALA A 1 81 ? 1.532 8.146 -9.500 1.00 87.12 81 ALA A CA 1
ATOM 650 C C . ALA A 1 81 ? 2.473 9.124 -8.807 1.00 87.12 81 ALA A C 1
ATOM 652 O O . ALA A 1 81 ? 2.266 9.522 -7.659 1.00 87.12 81 ALA A O 1
ATOM 653 N N . TYR A 1 82 ? 3.492 9.545 -9.547 1.00 80.94 82 TYR A N 1
ATOM 654 C CA . TYR A 1 82 ? 4.447 10.539 -9.098 1.00 80.94 82 TYR A CA 1
ATOM 655 C C . TYR A 1 82 ? 4.320 11.819 -9.914 1.00 80.94 82 TYR A C 1
ATOM 657 O O . TYR A 1 82 ? 4.226 11.771 -11.140 1.00 80.94 82 TYR A O 1
ATOM 665 N N . LYS A 1 83 ? 4.322 12.966 -9.231 1.00 71.50 83 LYS A N 1
ATOM 666 C CA . LYS A 1 83 ? 4.285 14.285 -9.865 1.00 71.50 83 LYS A CA 1
ATOM 667 C C . LYS A 1 83 ? 5.454 15.131 -9.362 1.00 71.50 83 LYS A C 1
ATOM 669 O O . LYS A 1 83 ? 5.616 15.325 -8.160 1.00 71.50 83 LYS A O 1
ATOM 674 N N . ASN A 1 84 ? 6.241 15.661 -10.299 1.00 66.75 84 ASN A N 1
ATOM 675 C CA . ASN A 1 84 ? 7.243 16.711 -10.081 1.00 66.75 84 ASN A CA 1
ATOM 676 C C . ASN A 1 84 ? 8.250 16.452 -8.939 1.00 66.75 84 ASN A C 1
ATOM 678 O O . ASN A 1 84 ? 8.584 17.367 -8.194 1.00 66.75 84 ASN A O 1
ATOM 682 N N . ASN A 1 85 ? 8.744 15.221 -8.791 1.00 66.75 85 ASN A N 1
ATOM 683 C CA . ASN A 1 85 ? 9.846 14.879 -7.880 1.00 66.75 85 ASN A CA 1
ATOM 684 C C . ASN A 1 85 ? 9.639 15.075 -6.371 1.00 66.75 85 ASN A C 1
ATOM 686 O O . ASN A 1 85 ? 10.579 14.842 -5.614 1.00 66.75 85 ASN A O 1
ATOM 690 N N . ALA A 1 86 ? 8.426 15.389 -5.918 1.00 81.00 86 ALA A N 1
ATOM 691 C CA . ALA A 1 86 ? 8.141 15.490 -4.487 1.00 81.00 86 ALA A CA 1
ATOM 692 C C . ALA A 1 86 ? 6.708 15.113 -4.096 1.00 81.00 86 ALA A C 1
ATOM 694 O O . ALA A 1 86 ? 6.380 15.169 -2.919 1.00 81.00 86 ALA A O 1
ATOM 695 N N . MET A 1 87 ? 5.828 14.755 -5.035 1.00 88.88 87 MET A N 1
ATOM 696 C CA . MET A 1 87 ? 4.433 14.442 -4.716 1.00 88.88 87 MET A CA 1
ATOM 697 C C . MET A 1 87 ? 4.063 13.028 -5.135 1.00 88.88 87 MET A C 1
ATOM 699 O O . MET A 1 87 ? 4.276 12.626 -6.280 1.00 88.88 87 MET A O 1
ATOM 703 N N . ILE A 1 88 ? 3.436 12.311 -4.208 1.00 90.38 88 ILE A N 1
ATOM 704 C CA . ILE A 1 88 ? 2.845 10.998 -4.430 1.00 90.38 88 ILE A CA 1
ATOM 705 C C . ILE A 1 88 ? 1.331 11.173 -4.481 1.00 90.38 88 ILE A C 1
ATOM 707 O O . ILE A 1 88 ? 0.706 11.694 -3.553 1.00 90.38 88 ILE A O 1
ATOM 711 N N . TYR A 1 89 ? 0.751 10.757 -5.597 1.00 92.31 89 TYR A N 1
ATOM 712 C CA . TYR A 1 89 ? -0.684 10.716 -5.802 1.00 92.31 89 TYR A CA 1
ATOM 713 C C . TYR A 1 89 ? -1.198 9.309 -5.529 1.00 92.31 89 TYR A C 1
ATOM 715 O O . TYR A 1 89 ? -0.721 8.353 -6.133 1.00 92.31 89 TYR A O 1
ATOM 723 N N . PHE A 1 90 ? -2.193 9.205 -4.658 1.00 94.06 90 PHE A N 1
ATOM 724 C CA . PHE A 1 90 ? -2.927 7.988 -4.358 1.00 94.06 90 PHE A CA 1
ATOM 725 C C . PHE A 1 90 ? -4.335 8.110 -4.924 1.00 94.06 90 PHE A C 1
ATOM 727 O O . PHE A 1 90 ? -5.034 9.094 -4.674 1.00 94.06 90 PHE A O 1
ATOM 734 N N . LYS A 1 91 ? -4.765 7.084 -5.647 1.00 95.50 91 LYS A N 1
ATOM 735 C CA . LYS A 1 91 ? -6.153 6.876 -6.041 1.00 95.50 91 LYS A CA 1
ATOM 736 C C . LYS A 1 91 ? -6.581 5.504 -5.555 1.00 95.50 91 LYS A C 1
ATOM 738 O O . LYS A 1 91 ? -5.839 4.529 -5.673 1.00 95.50 91 LYS A O 1
ATOM 743 N N . GLY A 1 92 ? -7.787 5.445 -5.026 1.00 96.06 92 GLY A N 1
ATOM 744 C CA . GLY A 1 92 ? -8.355 4.221 -4.509 1.00 96.06 92 GLY A CA 1
ATOM 745 C C . GLY A 1 92 ? -9.833 4.378 -4.234 1.00 96.06 92 GLY A C 1
ATOM 746 O O . GLY A 1 92 ? -10.467 5.343 -4.669 1.00 96.06 92 GLY A O 1
ATOM 747 N N . HIS A 1 93 ? -10.364 3.467 -3.438 1.00 96.56 93 HIS A N 1
ATOM 748 C CA . HIS A 1 93 ? -11.735 3.542 -2.968 1.00 96.56 93 HIS A CA 1
ATOM 749 C C . HIS A 1 93 ? -11.840 2.987 -1.549 1.00 96.56 93 HIS A C 1
ATOM 751 O O . HIS A 1 93 ? -11.136 2.059 -1.147 1.00 96.56 93 HIS A O 1
ATOM 757 N N . VAL A 1 94 ? -12.715 3.602 -0.764 1.00 95.94 94 VAL A N 1
ATOM 758 C CA . VAL A 1 94 ? -13.033 3.140 0.591 1.00 95.94 94 VAL A CA 1
ATOM 759 C C . VAL A 1 94 ? -13.939 1.908 0.529 1.00 95.94 94 VAL A C 1
ATOM 761 O O . VAL A 1 94 ? -14.484 1.591 -0.525 1.00 95.94 94 VAL A O 1
ATOM 764 N N . ASP A 1 95 ? -14.170 1.254 1.666 1.00 92.75 95 ASP A N 1
ATOM 765 C CA . ASP A 1 95 ? -14.983 0.029 1.756 1.00 92.75 95 ASP A CA 1
ATOM 766 C C . ASP A 1 95 ? -16.399 0.170 1.161 1.00 92.75 95 ASP A C 1
ATOM 768 O O . ASP A 1 95 ? -16.901 -0.730 0.500 1.00 92.75 95 ASP A O 1
ATOM 772 N N . SER A 1 96 ? -17.000 1.363 1.263 1.00 92.94 96 SER A N 1
ATOM 773 C CA . SER A 1 96 ? -18.287 1.677 0.613 1.00 92.94 96 SER A CA 1
ATOM 774 C C . SER A 1 96 ? -18.255 1.727 -0.928 1.00 92.94 96 SER A C 1
ATOM 776 O O . SER A 1 96 ? -19.270 2.032 -1.547 1.00 92.94 96 SER A O 1
ATOM 778 N N . GLY A 1 97 ? -17.096 1.520 -1.559 1.00 92.81 97 G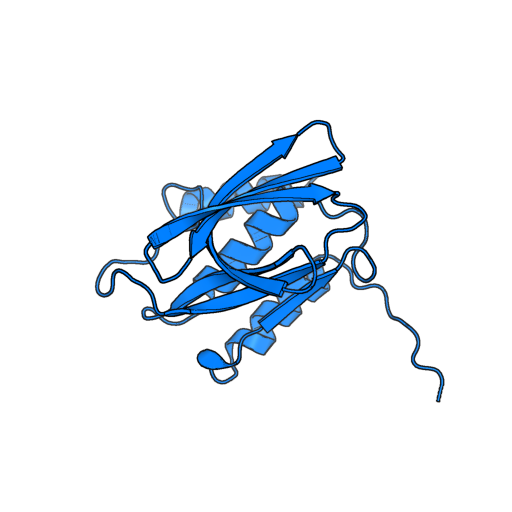LY A N 1
ATOM 779 C CA . GLY A 1 97 ? -16.883 1.629 -3.006 1.00 92.81 97 GLY A CA 1
ATOM 780 C C . GLY A 1 97 ? -16.679 3.059 -3.521 1.00 92.81 97 GLY A C 1
ATOM 781 O O . GLY A 1 97 ? -16.375 3.251 -4.697 1.00 92.81 97 GLY A O 1
ATOM 782 N N . LYS A 1 98 ? -16.812 4.084 -2.667 1.00 95.69 98 LYS A N 1
ATOM 783 C CA . LYS A 1 98 ? -16.580 5.484 -3.059 1.00 95.69 98 LYS A CA 1
ATOM 784 C C . LYS A 1 98 ? -15.106 5.737 -3.361 1.00 95.69 98 LYS A C 1
ATOM 786 O O . LYS A 1 98 ? -14.242 5.416 -2.546 1.00 95.69 98 LYS A O 1
ATOM 791 N N . GLN A 1 99 ? -14.841 6.378 -4.496 1.00 97.00 99 GLN A N 1
ATOM 792 C CA . GLN A 1 99 ? -13.490 6.763 -4.892 1.00 97.00 99 GLN A CA 1
ATOM 793 C C . GLN A 1 99 ? -12.924 7.860 -3.990 1.00 97.00 99 GLN A C 1
ATOM 795 O O . GLN A 1 99 ? -13.631 8.781 -3.576 1.00 97.00 99 GLN A O 1
ATOM 800 N N . VAL A 1 100 ? -11.627 7.759 -3.720 1.00 96.62 100 VAL A N 1
ATOM 801 C CA . VAL A 1 100 ? -10.846 8.741 -2.971 1.00 96.62 100 VAL A CA 1
ATOM 802 C C . VAL A 1 100 ? -9.541 9.037 -3.694 1.00 96.62 100 VAL A C 1
ATOM 804 O O . VAL A 1 100 ? -8.954 8.176 -4.355 1.00 96.62 100 VAL A O 1
ATOM 807 N N . HIS A 1 101 ? -9.089 10.280 -3.553 1.00 95.69 101 HIS A N 1
ATOM 808 C CA . HIS A 1 101 ? -7.870 10.776 -4.169 1.00 95.69 101 HIS A CA 1
ATOM 809 C C . HIS A 1 101 ? -7.089 11.598 -3.154 1.00 95.69 101 HIS A C 1
ATOM 811 O O . HIS A 1 101 ? -7.632 12.527 -2.556 1.00 95.69 101 HIS A O 1
ATOM 817 N N . PHE A 1 102 ? -5.808 11.287 -2.993 1.00 94.31 102 PHE A N 1
ATOM 818 C CA . PHE A 1 102 ? -4.920 12.014 -2.097 1.00 94.31 102 PHE A CA 1
ATOM 819 C C . PHE A 1 102 ? -3.640 12.401 -2.822 1.00 94.31 102 PHE A C 1
ATOM 821 O O . PHE A 1 102 ? -3.054 11.602 -3.543 1.00 94.31 102 PHE A O 1
ATOM 828 N N . VAL A 1 103 ? -3.183 13.629 -2.599 1.00 91.88 103 VAL A N 1
ATOM 829 C CA . VAL A 1 103 ? -1.837 14.073 -2.971 1.00 91.88 103 VAL A CA 1
ATOM 830 C C . VAL A 1 103 ? -1.084 14.302 -1.670 1.00 91.88 103 VAL A C 1
ATOM 832 O O . VAL A 1 103 ? -1.561 15.041 -0.808 1.00 91.88 103 VAL A O 1
ATOM 835 N N . LYS A 1 104 ? 0.072 13.661 -1.509 1.00 90.69 104 LYS A N 1
ATOM 836 C CA . LYS A 1 104 ? 0.952 13.848 -0.352 1.00 90.69 104 LYS A CA 1
ATOM 837 C C . LYS A 1 104 ? 2.348 14.223 -0.825 1.00 90.69 104 LYS A C 1
ATOM 839 O O . LYS A 1 104 ? 2.836 13.659 -1.802 1.00 90.69 104 LYS A O 1
ATOM 844 N N . SER A 1 105 ? 2.986 15.163 -0.130 1.00 89.12 105 SER A N 1
ATOM 845 C CA . SER A 1 105 ? 4.417 15.399 -0.316 1.00 89.12 105 SER A CA 1
ATOM 846 C C . SER A 1 105 ? 5.196 14.177 0.171 1.00 89.12 105 SER A C 1
ATOM 848 O O . SER A 1 105 ? 4.860 13.615 1.212 1.00 89.12 105 SER A O 1
ATOM 850 N N . SER A 1 106 ? 6.245 13.774 -0.541 1.00 87.12 106 SER A N 1
ATOM 851 C CA . SER A 1 106 ? 7.156 12.716 -0.102 1.00 87.12 106 SER A CA 1
ATOM 852 C C . SER A 1 106 ? 7.899 13.098 1.180 1.00 87.12 106 SER A C 1
ATOM 854 O O . SER A 1 106 ? 8.125 12.235 2.023 1.00 87.12 106 SER A O 1
ATOM 856 N N . SER A 1 107 ? 8.210 14.386 1.375 1.00 86.06 107 SER A N 1
ATOM 857 C CA . SER A 1 107 ? 8.890 14.906 2.573 1.00 86.06 107 SER A CA 1
ATOM 858 C C . SER A 1 107 ? 8.009 14.946 3.824 1.00 86.06 107 SER A C 1
ATOM 860 O O . SER A 1 107 ? 8.517 15.057 4.936 1.00 86.06 107 SER A O 1
ATOM 862 N N . GLU A 1 108 ? 6.691 14.859 3.654 1.00 86.31 108 GLU A N 1
ATOM 863 C CA . GLU A 1 108 ? 5.699 14.919 4.736 1.00 86.31 108 GLU A CA 1
ATOM 864 C C . GLU A 1 108 ? 4.822 13.664 4.760 1.00 86.31 108 GLU A C 1
ATOM 866 O O . GLU A 1 108 ? 3.775 13.628 5.412 1.00 86.31 108 GLU A O 1
ATOM 871 N N . LEU A 1 109 ? 5.225 12.628 4.020 1.00 89.56 109 LEU A N 1
ATOM 872 C CA . LEU A 1 109 ? 4.445 11.414 3.883 1.00 89.56 109 LEU A CA 1
ATOM 873 C C . LEU A 1 109 ? 4.268 10.770 5.258 1.00 89.56 109 LEU A C 1
ATOM 875 O O . LEU A 1 109 ? 5.240 10.511 5.964 1.00 89.56 109 LEU A O 1
ATOM 879 N N . ASN A 1 110 ? 3.020 10.508 5.629 1.00 91.50 110 ASN A N 1
ATOM 880 C CA . ASN A 1 110 ? 2.677 9.810 6.857 1.00 91.50 110 ASN A CA 1
ATOM 881 C C . ASN A 1 110 ? 1.456 8.932 6.597 1.00 91.50 110 ASN A C 1
ATOM 883 O O . ASN A 1 110 ? 0.317 9.404 6.637 1.00 91.50 110 ASN A O 1
ATOM 887 N N . ILE A 1 111 ? 1.722 7.676 6.258 1.00 93.81 111 ILE A N 1
ATOM 888 C CA . ILE A 1 111 ? 0.718 6.690 5.862 1.00 93.81 111 ILE A CA 1
ATOM 889 C C . ILE A 1 111 ? 0.949 5.399 6.638 1.00 93.81 111 ILE A C 1
ATOM 891 O O . ILE A 1 111 ? 2.062 5.131 7.088 1.00 93.81 111 ILE A O 1
ATOM 895 N N . GLN A 1 112 ? -0.081 4.578 6.767 1.00 94.62 112 GLN A N 1
ATOM 896 C CA . GLN A 1 112 ? 0.069 3.214 7.251 1.00 94.62 112 GLN A CA 1
ATOM 897 C C . GLN A 1 112 ? -0.292 2.243 6.137 1.00 94.62 112 GLN A C 1
ATOM 899 O O . GLN A 1 112 ? -1.340 2.386 5.506 1.00 94.62 112 GLN A O 1
ATOM 904 N N . LEU A 1 113 ? 0.568 1.256 5.910 1.00 95.12 113 LEU A N 1
ATOM 905 C CA . LEU A 1 113 ? 0.181 0.064 5.171 1.00 95.12 113 LEU A CA 1
ATOM 906 C C . LEU A 1 113 ? -0.547 -0.866 6.126 1.00 95.12 113 LEU A C 1
ATOM 908 O O . LEU A 1 113 ? -0.067 -1.100 7.234 1.00 95.12 113 LEU A O 1
ATOM 912 N N . ILE A 1 114 ? -1.689 -1.383 5.697 1.00 94.38 114 ILE A N 1
ATOM 913 C CA . ILE A 1 114 ? -2.549 -2.219 6.532 1.00 94.38 114 ILE A CA 1
ATOM 914 C C . ILE A 1 114 ? -3.054 -3.427 5.746 1.00 94.38 114 ILE A C 1
ATOM 916 O O . ILE A 1 114 ? -3.169 -3.371 4.521 1.00 94.38 114 ILE A O 1
ATOM 920 N N . ALA A 1 115 ? -3.388 -4.508 6.442 1.00 93.88 115 ALA A N 1
ATOM 921 C CA . ALA A 1 115 ? -4.107 -5.629 5.847 1.00 93.88 115 ALA A CA 1
ATOM 922 C C . ALA A 1 115 ? -5.613 -5.330 5.767 1.00 93.88 115 ALA A C 1
ATOM 924 O O . ALA A 1 115 ? -6.252 -5.041 6.779 1.00 93.88 115 ALA A O 1
ATOM 925 N N . LEU A 1 116 ? -6.195 -5.435 4.573 1.00 93.88 116 LEU A N 1
ATOM 926 C CA . LEU A 1 116 ? -7.638 -5.356 4.340 1.00 93.88 116 LEU A CA 1
ATOM 927 C C . LEU A 1 116 ? -8.158 -6.700 3.851 1.00 93.88 116 LEU A C 1
ATOM 929 O O . LEU A 1 116 ? -7.450 -7.408 3.141 1.00 93.88 116 LEU A O 1
ATOM 933 N N . LYS A 1 117 ? -9.395 -7.058 4.203 1.00 92.81 117 LYS A N 1
ATOM 934 C CA . LYS A 1 117 ? -10.036 -8.240 3.615 1.00 92.81 117 LYS A CA 1
ATOM 935 C C . LYS A 1 117 ? -10.191 -8.032 2.114 1.00 92.81 117 LYS A C 1
ATOM 937 O O . LYS A 1 117 ? -10.659 -6.982 1.687 1.00 92.81 117 LYS A O 1
ATOM 942 N N . ARG A 1 118 ? -9.830 -9.029 1.312 1.00 91.06 118 ARG A N 1
ATOM 943 C CA . ARG A 1 118 ? -10.014 -8.970 -0.136 1.00 91.06 118 ARG A CA 1
ATOM 944 C C . ARG A 1 118 ? -11.485 -8.908 -0.473 1.00 91.06 118 ARG A C 1
ATOM 946 O O . ARG A 1 118 ? -12.298 -9.668 0.049 1.00 91.06 118 ARG A O 1
ATOM 953 N N . ARG A 1 119 ? -11.798 -8.055 -1.440 1.00 84.81 119 ARG A N 1
ATOM 954 C CA . ARG A 1 119 ? -13.151 -7.964 -2.000 1.00 84.81 119 ARG A CA 1
ATOM 955 C C . ARG A 1 119 ? -13.463 -9.102 -2.968 1.00 84.81 119 ARG A C 1
ATOM 957 O O . ARG A 1 119 ? -14.624 -9.454 -3.131 1.00 84.81 119 ARG A O 1
ATOM 964 N N . ILE A 1 120 ? -12.434 -9.679 -3.590 1.00 82.19 120 ILE A N 1
ATOM 965 C CA . ILE A 1 120 ? -12.549 -10.833 -4.486 1.00 82.19 120 ILE A CA 1
ATOM 966 C C . ILE A 1 120 ? -11.672 -11.955 -3.932 1.00 82.19 120 ILE A C 1
ATOM 968 O O . ILE A 1 120 ? -10.442 -11.878 -3.982 1.00 82.19 120 ILE A O 1
ATOM 972 N N . THR A 1 121 ? -12.315 -12.986 -3.391 1.00 77.94 121 THR A N 1
ATOM 973 C CA . THR A 1 121 ? -11.665 -14.209 -2.908 1.00 77.94 121 THR A CA 1
ATOM 974 C C . THR A 1 121 ? -11.664 -15.286 -3.999 1.00 77.94 121 THR A C 1
ATOM 976 O O . THR A 1 121 ? -12.400 -15.200 -4.982 1.00 77.94 121 THR A O 1
ATOM 979 N N . GLY A 1 122 ? -10.785 -16.285 -3.878 1.00 77.00 122 GLY A N 1
ATOM 980 C CA . GLY A 1 122 ? -10.702 -17.412 -4.822 1.00 77.00 122 GLY A CA 1
ATOM 981 C C . GLY A 1 122 ? -9.940 -17.141 -6.126 1.00 77.00 122 GLY A C 1
ATOM 982 O O . GLY A 1 122 ? -9.721 -18.065 -6.905 1.00 77.00 122 GLY A O 1
ATOM 983 N N . GLN A 1 123 ? -9.488 -15.906 -6.361 1.00 81.25 123 GLN A N 1
ATOM 984 C CA . GLN A 1 123 ? -8.536 -15.587 -7.427 1.00 81.25 123 GLN A CA 1
ATOM 985 C C . GLN A 1 123 ? -7.115 -15.507 -6.875 1.00 81.25 123 GLN A C 1
ATOM 987 O O . GLN A 1 123 ? -6.892 -14.972 -5.780 1.00 81.25 123 GLN A O 1
ATOM 992 N N . GLN A 1 124 ? -6.144 -15.975 -7.662 1.00 84.69 124 GLN A N 1
ATOM 993 C CA . GLN A 1 124 ? -4.732 -15.804 -7.339 1.00 84.69 124 GLN A CA 1
ATOM 994 C C . GLN A 1 124 ? -4.417 -14.314 -7.168 1.00 84.69 124 GLN A C 1
ATOM 996 O O . GLN A 1 124 ? -4.872 -13.476 -7.946 1.00 84.69 124 GLN A O 1
ATOM 1001 N N . LYS A 1 125 ? -3.641 -13.979 -6.135 1.00 89.38 125 LYS A N 1
ATOM 1002 C CA . LYS A 1 125 ? -3.158 -12.613 -5.939 1.00 89.38 125 LYS A CA 1
ATOM 1003 C C . LYS A 1 125 ? -2.255 -12.181 -7.083 1.00 89.38 125 LYS A C 1
ATOM 1005 O O . LYS A 1 125 ? -1.328 -12.906 -7.450 1.00 89.38 125 LYS A O 1
ATOM 1010 N N . THR A 1 126 ? -2.469 -10.963 -7.554 1.00 89.81 126 THR A N 1
ATOM 1011 C CA . THR A 1 126 ? -1.607 -10.287 -8.522 1.00 89.81 126 THR A CA 1
ATOM 1012 C C . THR A 1 126 ? -0.924 -9.099 -7.852 1.00 89.81 126 THR A C 1
ATOM 1014 O O . THR A 1 126 ? -1.573 -8.387 -7.084 1.00 89.81 126 THR A O 1
ATOM 1017 N N . PRO A 1 127 ? 0.365 -8.851 -8.126 1.00 92.44 127 PRO A N 1
ATOM 1018 C CA . PRO A 1 127 ? 1.039 -7.667 -7.612 1.00 92.44 127 PRO A CA 1
ATOM 1019 C C . PRO A 1 127 ? 0.353 -6.383 -8.086 1.00 92.44 127 PRO A C 1
ATOM 1021 O O . PRO A 1 127 ? -0.035 -6.241 -9.245 1.00 92.44 127 PRO A O 1
ATOM 1024 N N . PHE A 1 128 ? 0.250 -5.412 -7.187 1.00 90.69 128 PHE A N 1
ATOM 1025 C CA . PHE A 1 128 ? -0.249 -4.085 -7.495 1.00 90.69 128 PHE A CA 1
ATOM 1026 C C . PHE A 1 128 ? 0.636 -3.406 -8.546 1.00 90.69 128 PHE A C 1
ATOM 1028 O O . PHE A 1 128 ? 1.825 -3.174 -8.305 1.00 90.69 128 PHE A O 1
ATOM 1035 N N . GLY A 1 129 ? 0.030 -3.037 -9.678 1.00 86.12 129 GLY A N 1
ATOM 1036 C CA . GLY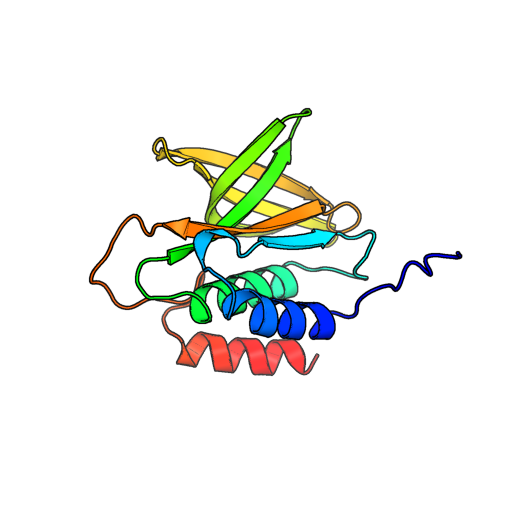 A 1 129 ? 0.679 -2.282 -10.753 1.00 86.12 129 GLY A CA 1
ATOM 1037 C C . GLY A 1 129 ? 1.528 -3.112 -11.720 1.00 86.12 129 GLY A C 1
ATOM 1038 O O . GLY A 1 129 ? 2.228 -2.516 -12.534 1.00 86.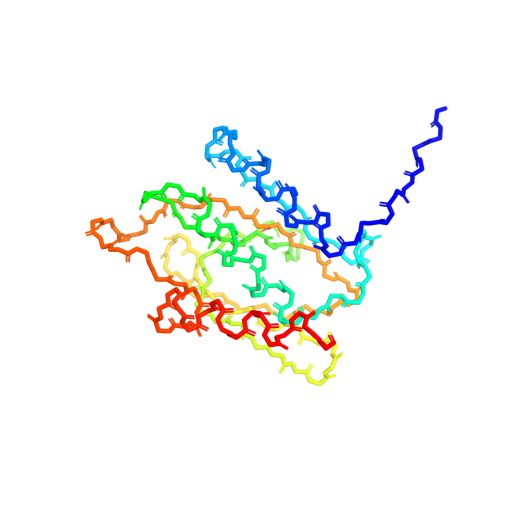12 129 GLY A O 1
ATOM 1039 N N . PHE A 1 130 ? 1.472 -4.447 -11.652 1.00 89.31 130 PHE A N 1
ATOM 1040 C CA . PHE A 1 130 ? 2.214 -5.352 -12.540 1.00 89.31 130 PHE A CA 1
ATOM 1041 C C . PHE A 1 130 ? 1.320 -6.498 -13.024 1.00 89.31 130 PHE A C 1
ATOM 1043 O O . PHE A 1 130 ? 0.303 -6.806 -12.404 1.00 89.31 130 PHE A O 1
ATOM 1050 N N . THR A 1 131 ? 1.711 -7.142 -14.122 1.00 88.00 131 THR A N 1
ATOM 1051 C CA . THR A 1 131 ? 0.960 -8.257 -14.721 1.00 88.00 131 THR A CA 1
ATOM 1052 C C . THR A 1 131 ? 1.032 -9.502 -13.841 1.00 88.00 131 THR A C 1
ATOM 1054 O O . THR A 1 131 ? 0.022 -10.159 -13.596 1.00 88.00 131 THR A O 1
ATOM 1057 N N . ASP A 1 132 ? 2.228 -9.818 -13.338 1.00 92.50 132 ASP A N 1
ATOM 1058 C CA . ASP A 1 132 ? 2.477 -10.982 -12.495 1.00 92.50 132 ASP A CA 1
ATOM 1059 C C . ASP A 1 132 ? 3.682 -10.792 -11.554 1.00 92.50 132 ASP A C 1
ATOM 1061 O O . ASP A 1 132 ? 4.425 -9.804 -11.595 1.00 92.50 132 ASP A O 1
ATOM 1065 N N . TRP A 1 133 ? 3.875 -11.765 -10.660 1.00 92.19 133 TRP A N 1
ATOM 1066 C CA . TRP A 1 133 ? 4.953 -11.750 -9.670 1.00 92.19 133 TRP A CA 1
ATOM 1067 C C . TRP A 1 133 ? 6.360 -11.895 -10.264 1.00 92.19 133 TRP A C 1
ATOM 1069 O O . TRP A 1 133 ? 7.325 -11.567 -9.569 1.00 92.19 133 TRP A O 1
ATOM 1079 N N . ALA A 1 134 ? 6.511 -12.419 -11.482 1.00 92.50 134 ALA A N 1
ATOM 1080 C CA . ALA A 1 134 ? 7.802 -12.507 -12.157 1.00 92.50 134 ALA A CA 1
ATOM 1081 C C . ALA A 1 134 ? 8.215 -11.129 -12.689 1.00 92.50 134 ALA A C 1
ATOM 1083 O O . ALA A 1 134 ? 9.323 -10.681 -12.385 1.00 92.50 134 ALA A O 1
ATOM 1084 N N . GLU A 1 135 ? 7.295 -10.418 -13.349 1.00 91.50 135 GLU A N 1
ATOM 1085 C CA . GLU A 1 135 ? 7.490 -9.035 -13.789 1.00 91.50 135 GLU A CA 1
ATOM 1086 C C . GLU A 1 135 ? 7.860 -8.135 -12.601 1.00 91.50 135 GLU A C 1
ATOM 1088 O O . GLU A 1 135 ? 8.864 -7.417 -12.644 1.00 91.50 135 GLU A O 1
ATOM 1093 N N . TYR A 1 136 ? 7.106 -8.222 -11.498 1.00 91.81 136 TYR A N 1
ATOM 1094 C CA . TYR A 1 136 ? 7.394 -7.447 -10.288 1.00 91.81 136 TYR A CA 1
ATOM 1095 C C . TYR A 1 136 ? 8.817 -7.691 -9.762 1.00 91.81 136 TYR A C 1
ATOM 1097 O O . TYR A 1 136 ? 9.532 -6.736 -9.457 1.00 91.81 136 TYR A O 1
ATOM 1105 N N . LYS A 1 137 ? 9.261 -8.953 -9.671 1.00 90.81 137 LYS A N 1
ATOM 1106 C CA . LYS A 1 137 ? 10.613 -9.290 -9.187 1.00 90.81 137 LYS A CA 1
ATOM 1107 C C . LYS A 1 137 ? 11.701 -8.713 -10.088 1.00 90.81 137 LYS A C 1
ATOM 1109 O O . LYS A 1 137 ? 12.683 -8.177 -9.576 1.00 90.81 137 LYS A O 1
ATOM 1114 N N . GLU A 1 138 ? 11.526 -8.801 -11.405 1.00 89.88 138 GLU A N 1
ATOM 1115 C CA . GLU A 1 138 ? 12.475 -8.251 -12.374 1.00 89.88 138 GLU A CA 1
ATOM 1116 C C . GLU A 1 138 ? 12.594 -6.727 -12.221 1.00 89.88 138 GLU A C 1
ATOM 1118 O O . GLU A 1 138 ? 13.697 -6.184 -12.108 1.00 89.88 138 GLU A O 1
ATOM 1123 N N . LYS A 1 139 ? 11.452 -6.030 -12.158 1.00 86.69 139 LYS A N 1
ATOM 1124 C CA . LYS A 1 139 ? 11.403 -4.571 -11.998 1.00 86.69 139 LYS A CA 1
ATOM 1125 C C . LYS A 1 139 ? 11.965 -4.130 -10.649 1.00 86.69 139 LYS A C 1
ATOM 1127 O O . LYS A 1 139 ? 12.763 -3.196 -10.613 1.00 86.69 139 LYS A O 1
ATOM 1132 N N . LYS A 1 140 ? 11.615 -4.825 -9.560 1.00 86.31 140 LYS A N 1
ATOM 1133 C CA . LYS A 1 140 ? 12.147 -4.573 -8.214 1.00 86.31 140 LYS A CA 1
ATOM 1134 C C . LYS A 1 140 ? 13.667 -4.720 -8.182 1.00 86.31 140 LYS A C 1
ATOM 1136 O O . LYS A 1 140 ? 14.341 -3.842 -7.659 1.00 86.31 140 LYS A O 1
ATOM 1141 N N . SER A 1 141 ? 14.217 -5.782 -8.773 1.00 84.25 141 SER A N 1
ATOM 1142 C CA . SER A 1 141 ? 15.669 -5.991 -8.818 1.00 84.25 141 SER A CA 1
ATOM 1143 C C . SER A 1 141 ? 16.388 -4.864 -9.559 1.00 84.25 141 SER A C 1
ATOM 1145 O O . SER A 1 141 ? 17.400 -4.378 -9.070 1.00 84.25 141 SER A O 1
ATOM 1147 N N . LYS A 1 142 ? 15.847 -4.403 -10.693 1.00 80.12 142 LYS A N 1
ATOM 1148 C CA . LYS A 1 142 ? 16.409 -3.270 -11.446 1.00 80.12 142 LYS A CA 1
ATOM 1149 C C . LYS A 1 142 ? 16.300 -1.944 -10.689 1.00 80.12 142 LYS A C 1
ATOM 1151 O O . LYS A 1 142 ? 17.185 -1.109 -10.804 1.00 80.12 142 LYS A O 1
ATOM 1156 N N . ALA A 1 143 ? 15.223 -1.752 -9.930 1.00 73.94 143 ALA A N 1
ATOM 1157 C CA . ALA A 1 143 ? 14.997 -0.544 -9.143 1.00 73.94 143 ALA A CA 1
ATOM 1158 C C . ALA A 1 143 ? 15.870 -0.458 -7.881 1.00 73.94 143 ALA A C 1
ATOM 1160 O O . ALA A 1 143 ? 16.220 0.643 -7.482 1.00 73.94 143 ALA A O 1
ATOM 1161 N N . LEU A 1 144 ? 16.217 -1.594 -7.264 1.00 62.03 144 LEU A N 1
ATOM 1162 C CA . LEU A 1 144 ? 17.070 -1.655 -6.067 1.00 62.03 144 LEU A CA 1
ATOM 1163 C C . LEU A 1 144 ? 18.579 -1.585 -6.371 1.00 62.03 144 LEU A C 1
ATOM 1165 O O . LEU A 1 144 ? 19.373 -1.478 -5.442 1.00 62.03 144 LEU A O 1
ATOM 1169 N N . LEU A 1 145 ? 18.983 -1.670 -7.643 1.00 47.78 145 LEU A N 1
ATOM 1170 C CA . LEU A 1 145 ? 20.383 -1.564 -8.084 1.00 47.78 145 LEU A CA 1
ATOM 1171 C C . LEU A 1 145 ? 20.824 -0.121 -8.401 1.00 47.78 145 LEU A C 1
ATOM 1173 O O . LEU A 1 145 ? 21.989 0.077 -8.742 1.00 47.78 145 LEU A O 1
ATOM 1177 N N . ASN A 1 146 ? 19.915 0.856 -8.298 1.00 39.91 146 ASN A N 1
ATOM 1178 C CA . ASN A 1 146 ? 20.144 2.260 -8.651 1.00 39.91 146 ASN A CA 1
ATOM 1179 C C . ASN A 1 146 ? 20.023 3.191 -7.443 1.00 39.91 146 ASN A C 1
ATOM 1181 O O . ASN A 1 146 ? 19.042 3.040 -6.679 1.00 39.91 146 ASN A O 1
#

Secondary structure (DSSP, 8-state):
-----PPBPHHHHHHHHHHHTTS-GGG-EEEEETTTBSS--HHHHHHHHHHHHHHS-TTEEEEEEEEETTEEEEEEEEEEEEETTTEEEEEEE-TTS-EEEEEEEGGG-EEEEEEEE-SS-SSPP--TTSSSHHHHHHHHHHHHT-

InterPro domains:
  IPR046171 Protein of unknown function DUF6173 [PF19670] (50-130)

Sequence (146 aa):
MDATCRIFEKEDIINTIRLKSQEAVSNCQILISAKLIKNINNTDVVVWINDLHKSLDDDYEAGIQIEHQGKQVTFYIDHIAYKNNAMIYFKGHVDSGKQVHFVKSSSELNIQLIALKRRITGQQKTPFGFTDWAEYKEKKSKALLN

Organism: NCBI:txid634765

Foldseek 3Di:
DDPPLAQDELVVLLVLLLVLLVPDQQPRKGKDFLSRYPDDDQLSVLVSQQSNQVSHDQQKHKWKWDDDPNDTAIFRFQDWDDDDRFWIWTWTAGPVRHIDIDIDGNNGDIMMIGIDGDPDGPDDDARHPDPHPVRVVVVNVVVVVD

Radius of gyration: 15.04 Å; chains: 1; bounding box: 39×34×44 Å

pLDDT: mean 85.1, std 12.69, range [32.94, 97.0]